Protein AF-A0AAU5BS62-F1 (afdb_monomer_lite)

Sequence (111 aa):
MEDELRQMAAEVLADVEVWQLRARNWEVVGHGLRAMRDALAAGDLVAFQEALGDVELAGPQRISGLEDSAMLPLPEQYRERLDELVHALDGDNPGSRAASGADAAGPDAPS

Secondary structure (DSSP, 8-state):
--HHHHHHHHHHHHHHHH--B-HHHHHHHHHHHHHHHHHHHHT-HHHHHHHHHHHHHHSGGG------PPPB---HHHHHHHHHHHHHHHHT-TTTTTSSSS---------

pLDDT: mean 81.67, std 16.96, range [46.62, 96.94]

Structure (mmCIF, N/CA/C/O backbone):
data_AF-A0AAU5BS62-F1
#
_entry.id   AF-A0AAU5BS62-F1
#
loop_
_atom_site.group_PDB
_atom_site.id
_atom_site.type_symbol
_atom_site.label_atom_id
_atom_site.label_alt_id
_atom_site.label_comp_id
_atom_site.label_asym_id
_atom_site.label_entity_id
_atom_site.label_seq_id
_atom_site.pdbx_PDB_ins_code
_atom_site.Cartn_x
_atom_site.Cartn_y
_atom_site.Cartn_z
_atom_site.occupancy
_atom_site.B_iso_or_equiv
_atom_site.auth_seq_id
_atom_site.auth_comp_id
_atom_site.auth_asym_id
_atom_site.auth_atom_id
_atom_site.pdbx_PDB_model_num
ATOM 1 N N . MET A 1 1 ? -7.117 5.604 13.773 1.00 82.56 1 MET A N 1
ATOM 2 C CA . MET A 1 1 ? -5.682 5.267 13.616 1.00 82.56 1 MET A CA 1
ATOM 3 C C . MET A 1 1 ? -4.839 6.354 14.283 1.00 82.56 1 MET A C 1
ATOM 5 O O . MET A 1 1 ? -5.336 7.468 14.383 1.00 82.56 1 MET A O 1
ATOM 9 N N . GLU A 1 2 ? -3.625 6.052 14.759 1.00 88.25 2 GLU A N 1
ATOM 10 C CA . GLU A 1 2 ? -2.671 7.066 15.257 1.00 88.25 2 GLU A CA 1
ATOM 11 C C . GLU A 1 2 ? -2.213 7.993 14.115 1.00 88.25 2 GLU A C 1
ATOM 13 O O . GLU A 1 2 ? -1.949 7.521 13.008 1.00 88.25 2 GLU A O 1
ATOM 18 N N . ASP A 1 3 ? -2.125 9.306 14.357 1.00 88.94 3 ASP A N 1
ATOM 19 C CA . ASP A 1 3 ? -1.859 10.296 13.298 1.00 88.94 3 ASP A CA 1
ATOM 20 C C . ASP A 1 3 ? -0.486 10.121 12.630 1.00 88.94 3 ASP A C 1
ATOM 22 O O . ASP A 1 3 ? -0.375 10.274 11.415 1.00 88.94 3 ASP A O 1
ATOM 26 N N . GLU A 1 4 ? 0.540 9.726 13.390 1.00 90.94 4 GLU A N 1
ATOM 27 C CA . GLU A 1 4 ? 1.886 9.460 12.859 1.00 90.94 4 GLU A CA 1
ATOM 28 C C . GLU A 1 4 ? 1.894 8.268 11.890 1.00 90.94 4 GLU A C 1
ATOM 30 O O . GLU A 1 4 ? 2.496 8.340 10.820 1.00 90.94 4 GLU A O 1
ATOM 35 N N . LEU A 1 5 ? 1.172 7.190 12.223 1.00 91.88 5 LEU A N 1
ATOM 36 C CA . LEU A 1 5 ? 1.036 6.016 11.356 1.00 91.88 5 LEU A CA 1
ATOM 37 C C . LEU A 1 5 ? 0.251 6.353 10.082 1.00 91.88 5 LEU A C 1
ATOM 39 O O . LEU A 1 5 ? 0.612 5.898 8.998 1.00 91.88 5 LEU A O 1
ATOM 43 N N . ARG A 1 6 ? -0.795 7.183 10.197 1.00 91.94 6 ARG A N 1
ATOM 44 C CA . ARG A 1 6 ? -1.562 7.663 9.039 1.00 91.94 6 ARG A CA 1
ATOM 45 C C . ARG A 1 6 ? -0.689 8.499 8.103 1.00 91.94 6 ARG A C 1
ATOM 47 O O . ARG A 1 6 ? -0.742 8.296 6.893 1.00 91.94 6 ARG A O 1
ATOM 54 N N . GLN A 1 7 ? 0.102 9.424 8.652 1.00 92.31 7 GLN A N 1
ATOM 55 C CA . GLN A 1 7 ? 0.985 10.282 7.862 1.00 92.31 7 GLN A CA 1
ATOM 56 C C . GLN A 1 7 ? 2.065 9.459 7.153 1.00 92.31 7 GLN A C 1
ATOM 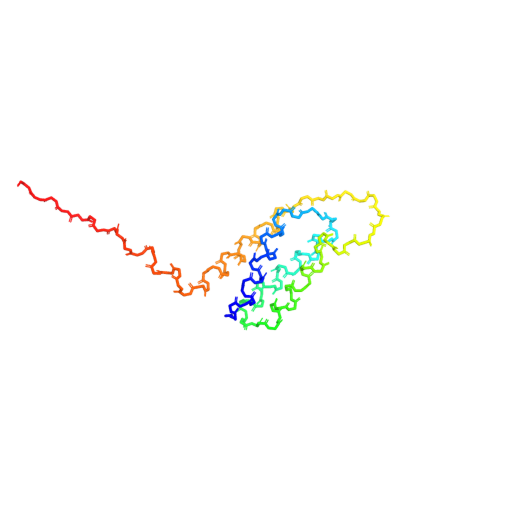58 O O . GLN A 1 7 ? 2.221 9.583 5.943 1.00 92.31 7 GLN A O 1
ATOM 63 N N . MET A 1 8 ? 2.729 8.556 7.877 1.00 92.75 8 MET A N 1
ATOM 64 C CA . MET A 1 8 ? 3.731 7.653 7.311 1.00 92.75 8 MET A CA 1
ATOM 65 C C . MET A 1 8 ? 3.151 6.805 6.175 1.00 92.75 8 MET A C 1
ATOM 67 O O . MET A 1 8 ? 3.748 6.703 5.107 1.00 92.75 8 MET A O 1
ATOM 71 N N . ALA A 1 9 ? 1.953 6.245 6.369 1.00 94.00 9 ALA A N 1
ATOM 72 C CA . ALA A 1 9 ? 1.272 5.501 5.319 1.00 94.00 9 ALA A CA 1
ATOM 73 C C . ALA A 1 9 ? 0.990 6.378 4.092 1.00 94.00 9 ALA A C 1
ATOM 75 O O . ALA A 1 9 ? 1.253 5.951 2.973 1.00 94.00 9 ALA A O 1
ATOM 76 N N . ALA A 1 10 ? 0.501 7.606 4.279 1.00 93.19 10 ALA A N 1
ATOM 77 C CA . ALA A 1 10 ? 0.243 8.524 3.172 1.00 93.19 10 ALA A CA 1
ATOM 78 C C . ALA A 1 10 ? 1.520 8.869 2.384 1.00 93.19 10 ALA A C 1
ATOM 80 O O . ALA A 1 10 ? 1.482 8.887 1.155 1.00 93.19 10 ALA A O 1
ATOM 81 N N . GLU A 1 11 ? 2.644 9.090 3.070 1.00 92.50 11 GLU A N 1
ATOM 82 C CA . GLU A 1 11 ? 3.941 9.366 2.436 1.00 92.50 11 GLU A CA 1
ATOM 83 C C . GLU A 1 11 ? 4.409 8.180 1.578 1.00 92.50 11 GLU A C 1
ATOM 85 O O . GLU A 1 11 ? 4.728 8.349 0.402 1.00 92.50 11 GLU A O 1
ATOM 90 N N . VAL A 1 12 ? 4.356 6.960 2.119 1.00 93.81 12 VAL A N 1
ATOM 91 C CA . VAL A 1 12 ? 4.747 5.747 1.384 1.00 93.81 12 VAL A CA 1
ATOM 92 C C . VAL A 1 12 ? 3.834 5.500 0.184 1.00 93.81 12 VAL A C 1
ATOM 94 O O . VAL A 1 12 ? 4.313 5.177 -0.901 1.00 93.81 12 VAL A O 1
ATOM 97 N N . LEU A 1 13 ? 2.518 5.651 0.349 1.00 93.81 13 LEU A N 1
ATOM 98 C CA . LEU A 1 13 ? 1.555 5.434 -0.732 1.00 93.81 13 LEU A CA 1
ATOM 99 C C . LEU A 1 13 ? 1.706 6.478 -1.852 1.00 93.81 13 LEU A C 1
ATOM 101 O O . LEU A 1 13 ? 1.595 6.120 -3.023 1.00 93.81 13 LEU A O 1
ATOM 105 N N . ALA A 1 14 ? 2.020 7.734 -1.523 1.00 91.69 14 ALA A N 1
ATOM 106 C CA . ALA A 1 14 ? 2.334 8.754 -2.526 1.00 91.69 14 ALA A CA 1
ATOM 107 C C . ALA A 1 14 ? 3.590 8.385 -3.336 1.00 91.69 14 ALA A C 1
ATOM 109 O O . ALA A 1 14 ? 3.617 8.533 -4.559 1.00 91.69 14 ALA A O 1
ATOM 110 N N . ASP A 1 15 ? 4.607 7.833 -2.676 1.00 91.62 15 ASP A N 1
ATOM 111 C CA . ASP A 1 15 ? 5.822 7.376 -3.343 1.00 91.62 15 ASP A CA 1
ATOM 112 C C . ASP A 1 15 ? 5.562 6.176 -4.276 1.00 91.62 15 ASP A C 1
ATOM 114 O O . ASP A 1 15 ? 6.126 6.121 -5.373 1.00 91.62 15 ASP A O 1
ATOM 118 N N . VAL A 1 16 ? 4.676 5.242 -3.897 1.00 93.31 16 VAL A N 1
ATOM 119 C CA . VAL A 1 16 ? 4.312 4.064 -4.717 1.00 93.31 16 VAL A CA 1
ATOM 120 C C . VAL A 1 16 ? 3.838 4.459 -6.120 1.00 93.31 16 VAL A C 1
ATOM 122 O O . VAL A 1 16 ? 4.128 3.741 -7.081 1.00 93.31 16 VAL A O 1
ATOM 125 N N . GLU A 1 17 ? 3.154 5.597 -6.274 1.00 90.75 17 GLU A N 1
ATOM 126 C CA . GLU A 1 17 ? 2.633 6.066 -7.567 1.00 90.75 17 GLU A CA 1
ATOM 127 C C . GLU A 1 17 ? 3.738 6.277 -8.613 1.00 90.75 17 GLU A C 1
ATOM 129 O O . GLU A 1 17 ? 3.555 5.996 -9.802 1.00 90.75 17 GLU A O 1
ATOM 134 N N . VAL A 1 18 ? 4.910 6.723 -8.159 1.00 89.56 18 VAL A N 1
ATOM 135 C CA . VAL A 1 18 ? 6.056 7.051 -9.015 1.00 89.56 18 VAL A CA 1
ATOM 136 C C . VAL A 1 18 ? 7.127 5.964 -9.025 1.00 89.56 18 VAL A C 1
ATOM 138 O O . VAL A 1 18 ? 8.139 6.091 -9.725 1.00 89.56 18 VAL A O 1
ATOM 141 N N . TRP A 1 19 ? 6.928 4.878 -8.274 1.00 92.62 19 TRP A N 1
ATOM 142 C CA . TRP A 1 19 ? 7.867 3.770 -8.256 1.00 92.62 19 TRP A CA 1
ATOM 143 C C . TRP A 1 19 ? 7.967 3.096 -9.621 1.00 92.62 19 TRP A C 1
ATOM 145 O O . TRP A 1 19 ? 6.999 2.906 -10.359 1.00 92.62 19 TRP A O 1
ATOM 155 N N . GLN A 1 20 ? 9.187 2.677 -9.931 1.00 89.38 20 GLN A N 1
ATOM 156 C CA . GLN A 1 20 ? 9.456 1.730 -10.996 1.00 89.38 20 GLN A CA 1
ATOM 157 C C . GLN A 1 20 ? 10.077 0.513 -10.336 1.00 89.38 20 GLN A C 1
ATOM 159 O O . GLN A 1 20 ? 11.113 0.632 -9.687 1.00 89.38 20 GLN A O 1
ATOM 164 N N . LEU A 1 21 ? 9.429 -0.640 -10.458 1.00 88.75 21 LEU A N 1
ATOM 165 C CA . LEU A 1 21 ? 9.835 -1.867 -9.783 1.00 88.75 21 LEU A CA 1
ATOM 166 C C . LEU A 1 21 ? 9.837 -3.041 -10.757 1.00 88.75 21 LEU A C 1
ATOM 168 O O . LEU A 1 21 ? 9.179 -3.033 -11.796 1.00 88.75 21 LEU A O 1
ATOM 172 N N . ARG A 1 22 ? 10.546 -4.104 -10.389 1.00 88.25 22 ARG A N 1
ATOM 173 C CA . ARG A 1 22 ? 10.424 -5.396 -11.073 1.00 88.25 22 ARG A CA 1
ATOM 174 C C . ARG A 1 22 ? 9.054 -6.008 -10.791 1.00 88.25 22 ARG A C 1
ATOM 176 O O . ARG A 1 22 ? 8.502 -5.805 -9.713 1.00 88.25 22 ARG A O 1
ATOM 183 N N . ALA A 1 23 ? 8.560 -6.840 -11.710 1.00 88.19 23 ALA A N 1
ATOM 184 C CA . ALA A 1 23 ? 7.269 -7.524 -11.570 1.00 88.19 23 ALA A CA 1
ATOM 185 C C . ALA A 1 23 ? 7.105 -8.230 -10.209 1.00 88.19 23 ALA A C 1
ATOM 187 O O . ALA A 1 23 ? 6.103 -8.024 -9.536 1.00 88.19 23 ALA A O 1
ATOM 188 N N . ARG A 1 24 ? 8.132 -8.959 -9.749 1.00 87.75 24 ARG A N 1
ATOM 189 C CA . ARG A 1 24 ? 8.123 -9.629 -8.436 1.00 87.75 24 ARG A CA 1
ATOM 190 C C . ARG A 1 24 ? 7.906 -8.668 -7.265 1.00 87.75 24 ARG A C 1
ATOM 192 O O . ARG A 1 24 ? 7.237 -9.007 -6.299 1.00 87.75 24 ARG A O 1
ATOM 199 N N . ASN A 1 25 ? 8.473 -7.470 -7.334 1.00 89.88 25 ASN A N 1
ATOM 200 C CA . ASN A 1 25 ? 8.315 -6.486 -6.267 1.00 89.88 25 ASN A CA 1
ATOM 201 C C . ASN A 1 25 ? 6.940 -5.825 -6.340 1.00 89.88 25 ASN A C 1
ATOM 203 O O . ASN A 1 25 ? 6.343 -5.567 -5.303 1.00 89.88 25 ASN A O 1
ATOM 207 N N . TRP A 1 26 ? 6.396 -5.642 -7.545 1.00 93.25 26 TRP A N 1
ATOM 208 C CA . TRP A 1 26 ? 5.002 -5.246 -7.712 1.00 93.25 26 TRP A CA 1
ATOM 209 C C . TRP A 1 26 ? 4.020 -6.271 -7.134 1.00 93.25 26 TRP A C 1
ATOM 211 O O . TRP A 1 26 ? 3.011 -5.872 -6.560 1.00 93.25 26 TRP A O 1
ATOM 221 N N . GLU A 1 27 ? 4.319 -7.570 -7.208 1.00 92.50 27 GLU A N 1
ATOM 222 C CA . GLU A 1 27 ? 3.518 -8.595 -6.526 1.00 92.50 27 GLU A CA 1
ATOM 223 C C . GLU A 1 27 ? 3.542 -8.404 -5.004 1.00 92.50 27 GLU A C 1
ATOM 225 O O . GLU A 1 27 ? 2.482 -8.414 -4.378 1.00 92.50 27 GLU A O 1
ATOM 230 N N . VAL A 1 28 ? 4.720 -8.156 -4.414 1.00 92.94 28 VAL A N 1
ATOM 231 C CA . VAL A 1 28 ? 4.860 -7.880 -2.970 1.00 92.94 28 VAL A CA 1
ATOM 232 C C . VAL A 1 28 ? 4.083 -6.625 -2.571 1.00 92.94 28 VAL A C 1
ATOM 234 O O . VAL A 1 28 ? 3.284 -6.684 -1.639 1.00 92.94 28 VAL A O 1
ATOM 237 N N . VAL A 1 29 ? 4.230 -5.526 -3.318 1.00 94.38 29 VAL A N 1
ATOM 238 C CA . VAL A 1 29 ? 3.449 -4.297 -3.099 1.00 94.38 29 VAL A CA 1
ATOM 239 C C . VAL A 1 29 ? 1.952 -4.592 -3.192 1.00 94.38 29 VAL A C 1
ATOM 241 O O . VAL A 1 29 ? 1.187 -4.202 -2.318 1.00 94.38 29 VAL A O 1
ATOM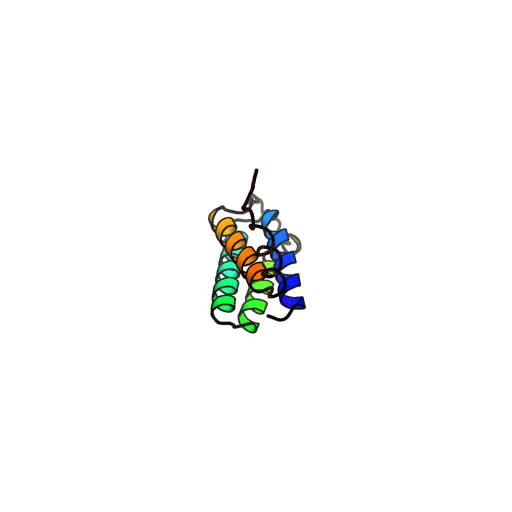 244 N N . GLY A 1 30 ? 1.516 -5.350 -4.198 1.00 94.94 30 GLY A N 1
ATOM 245 C CA . GLY A 1 30 ? 0.119 -5.741 -4.360 1.00 94.94 30 GLY A CA 1
ATOM 246 C C . GLY A 1 30 ? -0.451 -6.545 -3.189 1.00 94.94 30 GLY A C 1
ATOM 247 O O . GLY A 1 30 ? -1.618 -6.362 -2.830 1.00 94.94 30 GLY A O 1
ATOM 248 N N . HIS A 1 31 ? 0.352 -7.427 -2.591 1.00 95.38 31 HIS A N 1
ATOM 249 C CA . HIS A 1 31 ? -0.017 -8.152 -1.377 1.00 95.38 31 HIS A CA 1
ATOM 250 C C . HIS A 1 31 ? -0.088 -7.225 -0.160 1.00 95.38 31 HIS A C 1
ATOM 252 O O . HIS A 1 31 ? -1.078 -7.284 0.569 1.00 95.38 31 HIS A O 1
ATOM 258 N N . GLY A 1 32 ? 0.894 -6.336 0.007 1.00 96.38 32 GLY A N 1
ATOM 259 C CA . GLY A 1 32 ? 0.919 -5.346 1.083 1.00 96.38 32 GLY A CA 1
ATOM 260 C C . GLY A 1 32 ? -0.286 -4.403 1.042 1.00 96.38 32 GLY A C 1
ATOM 261 O O . GLY A 1 32 ? -1.009 -4.302 2.027 1.00 96.38 32 GLY A O 1
ATOM 262 N N . LEU A 1 33 ? -0.606 -3.819 -0.120 1.00 96.31 33 LEU A N 1
ATOM 263 C CA . LEU A 1 33 ? -1.786 -2.955 -0.290 1.00 96.31 33 LEU A CA 1
ATOM 264 C C . LEU A 1 33 ? -3.088 -3.678 0.091 1.00 96.31 33 LEU A C 1
ATOM 266 O O . LEU A 1 33 ? -3.964 -3.123 0.753 1.00 96.31 33 LEU A O 1
ATOM 270 N N . ARG A 1 34 ? -3.228 -4.952 -0.289 1.00 95.81 34 ARG A N 1
ATOM 271 C CA . ARG A 1 34 ? -4.394 -5.749 0.111 1.00 95.81 34 ARG A CA 1
ATOM 272 C C . ARG A 1 34 ? -4.448 -5.949 1.626 1.00 95.81 34 ARG A C 1
ATOM 274 O O . ARG A 1 34 ? -5.512 -5.760 2.208 1.00 95.81 34 ARG A O 1
ATOM 281 N N . ALA A 1 35 ? -3.326 -6.308 2.243 1.00 96.81 35 ALA A N 1
ATOM 282 C CA . ALA A 1 35 ? -3.240 -6.526 3.682 1.00 96.81 35 ALA A CA 1
ATOM 283 C C . ALA A 1 35 ? -3.528 -5.242 4.477 1.00 96.81 35 ALA A C 1
ATOM 285 O O . ALA A 1 35 ? -4.311 -5.288 5.419 1.00 96.81 35 ALA A O 1
ATOM 286 N N . MET A 1 36 ? -3.004 -4.088 4.044 1.00 96.62 36 MET A N 1
ATOM 287 C CA . MET A 1 36 ? -3.315 -2.780 4.637 1.00 96.62 36 MET A CA 1
ATOM 288 C C . MET A 1 36 ? -4.819 -2.498 4.614 1.00 96.62 36 MET A C 1
ATOM 290 O O . MET A 1 36 ? -5.397 -2.088 5.618 1.00 96.62 36 MET A O 1
ATOM 294 N N . ARG A 1 37 ? -5.482 -2.752 3.482 1.00 94.56 37 ARG A N 1
ATOM 295 C CA . ARG A 1 37 ? -6.928 -2.539 3.347 1.00 94.56 37 ARG A CA 1
ATOM 296 C C . ARG A 1 37 ? -7.723 -3.459 4.271 1.00 94.56 37 ARG A C 1
ATOM 298 O O . ARG A 1 37 ? -8.655 -3.009 4.935 1.00 94.56 37 ARG A O 1
ATOM 305 N N . ASP A 1 38 ? -7.368 -4.740 4.305 1.00 95.00 38 ASP A N 1
ATOM 306 C CA . ASP A 1 38 ? -8.062 -5.731 5.125 1.00 95.00 38 ASP A CA 1
ATOM 307 C C . ASP A 1 38 ? -7.863 -5.433 6.629 1.00 95.00 38 ASP A C 1
ATOM 309 O O . ASP A 1 38 ? -8.817 -5.501 7.405 1.00 95.00 38 ASP A O 1
ATOM 313 N N . ALA A 1 39 ? -6.663 -4.995 7.025 1.00 95.75 39 ALA A N 1
ATOM 314 C CA . ALA A 1 39 ? -6.348 -4.541 8.378 1.00 95.75 39 ALA A CA 1
ATOM 315 C C . ALA A 1 39 ? -7.127 -3.274 8.768 1.00 95.75 39 ALA A C 1
ATOM 317 O O . ALA A 1 39 ? -7.703 -3.211 9.854 1.00 95.75 39 ALA A O 1
ATOM 318 N N . LEU A 1 40 ? -7.227 -2.294 7.862 1.00 92.56 40 LEU A N 1
ATOM 319 C CA . LEU A 1 40 ? -8.016 -1.080 8.079 1.00 92.56 40 LEU A CA 1
ATOM 320 C C . LEU A 1 40 ? -9.504 -1.405 8.282 1.00 92.56 40 LEU A C 1
ATOM 322 O O . LEU A 1 40 ? -10.126 -0.884 9.205 1.00 92.56 40 LEU A O 1
ATOM 326 N N . ALA A 1 41 ? -10.059 -2.313 7.474 1.00 91.25 41 ALA A N 1
ATOM 327 C CA . ALA A 1 41 ? -11.443 -2.769 7.610 1.00 91.25 41 ALA A CA 1
ATOM 328 C C . ALA A 1 41 ? -11.697 -3.5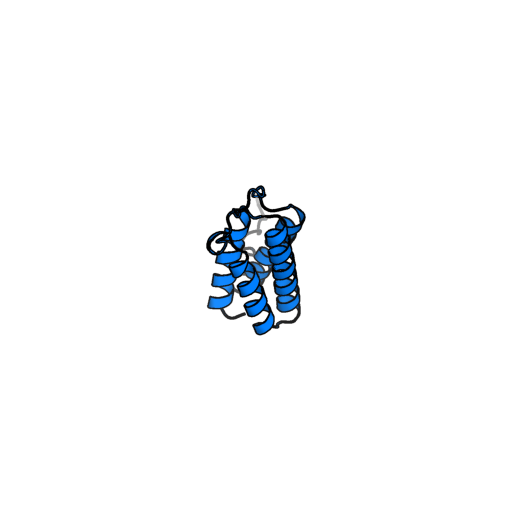31 8.925 1.00 91.25 41 ALA A C 1
ATOM 330 O O . ALA A 1 41 ? -12.796 -3.461 9.475 1.00 91.25 41 ALA A O 1
ATOM 331 N N . ALA A 1 42 ? -10.689 -4.244 9.435 1.00 93.50 42 ALA A N 1
ATOM 332 C CA . ALA A 1 42 ? -10.746 -4.947 10.714 1.00 93.50 42 ALA A CA 1
ATOM 333 C C . ALA A 1 42 ? -10.452 -4.047 11.932 1.00 93.50 42 ALA A C 1
ATOM 335 O O . ALA A 1 42 ? -10.679 -4.469 13.066 1.00 93.50 42 ALA A O 1
ATOM 336 N N . GLY A 1 43 ? -9.949 -2.825 11.720 1.00 92.75 43 GLY A N 1
ATOM 337 C CA . GLY A 1 43 ? -9.434 -1.963 12.789 1.00 92.75 43 GLY A CA 1
ATOM 338 C C . GLY A 1 43 ? -8.129 -2.472 13.418 1.00 92.75 43 GLY A C 1
ATOM 339 O O . GLY A 1 43 ? -7.796 -2.072 14.534 1.00 92.75 43 GLY A O 1
ATOM 340 N N . ASP A 1 44 ? -7.402 -3.355 12.730 1.00 96.19 44 ASP A N 1
ATOM 341 C CA . ASP A 1 44 ? -6.161 -3.965 13.206 1.00 96.19 44 ASP A CA 1
ATOM 342 C C . ASP A 1 44 ? -4.955 -3.092 12.837 1.00 96.19 44 ASP A C 1
ATOM 344 O O . ASP A 1 44 ? -4.372 -3.197 11.757 1.00 96.19 44 ASP A O 1
ATOM 348 N N . LEU A 1 45 ? -4.589 -2.185 13.744 1.00 93.88 45 LEU A N 1
ATOM 349 C CA . LEU A 1 45 ? -3.484 -1.249 13.516 1.00 93.88 45 LEU A CA 1
ATOM 350 C C . LEU A 1 45 ? -2.113 -1.938 13.476 1.00 93.88 45 LEU A C 1
ATOM 352 O O . LEU A 1 45 ? -1.216 -1.441 12.799 1.00 93.88 45 LEU A O 1
ATOM 356 N N . VAL A 1 46 ? -1.954 -3.079 14.156 1.00 95.62 46 VAL A N 1
ATOM 357 C CA . VAL A 1 46 ? -0.695 -3.838 14.152 1.00 95.62 46 VAL A CA 1
ATOM 358 C C . VAL A 1 46 ? -0.497 -4.477 12.783 1.00 95.62 46 VAL A C 1
ATOM 360 O O . VAL A 1 46 ? 0.535 -4.257 12.154 1.00 95.62 46 VAL A O 1
ATOM 363 N N . ALA A 1 47 ? -1.518 -5.172 12.274 1.00 96.38 47 ALA A N 1
ATOM 364 C CA . ALA A 1 47 ? -1.470 -5.759 10.937 1.00 96.38 47 ALA A CA 1
ATOM 365 C C . ALA A 1 47 ? -1.308 -4.691 9.841 1.00 96.38 47 ALA A C 1
ATOM 367 O O . ALA A 1 47 ? -0.629 -4.920 8.841 1.00 96.38 47 ALA A O 1
ATOM 368 N N . PHE A 1 48 ? -1.894 -3.503 10.032 1.00 96.62 48 PHE A N 1
ATOM 369 C CA . PHE A 1 48 ? -1.705 -2.379 9.117 1.00 96.62 48 PHE A CA 1
ATOM 370 C C . PHE A 1 48 ? -0.244 -1.908 9.088 1.00 96.62 48 PHE A C 1
ATOM 372 O O . PHE A 1 48 ? 0.312 -1.703 8.010 1.00 96.62 48 PHE A O 1
ATOM 379 N N . GLN A 1 49 ? 0.384 -1.756 10.258 1.00 96.12 49 GLN A N 1
ATOM 380 C CA . GLN A 1 49 ? 1.776 -1.323 10.368 1.00 96.12 49 GLN A CA 1
ATOM 381 C C . GLN A 1 49 ? 2.753 -2.355 9.785 1.00 96.12 49 GLN A C 1
ATOM 383 O O . GLN A 1 49 ? 3.693 -1.976 9.089 1.00 96.12 49 GLN A O 1
ATOM 388 N N . GLU A 1 50 ? 2.521 -3.649 10.021 1.00 96.56 50 GLU A N 1
ATOM 389 C CA . GLU A 1 50 ? 3.316 -4.725 9.415 1.00 96.56 50 GLU A CA 1
ATOM 390 C C . GLU A 1 50 ? 3.215 -4.695 7.884 1.00 96.56 50 GLU A C 1
ATOM 392 O O . GLU A 1 50 ? 4.235 -4.690 7.192 1.00 96.56 50 GLU A O 1
ATOM 397 N N . ALA A 1 51 ? 1.994 -4.580 7.353 1.00 96.94 51 ALA A N 1
ATOM 398 C CA . ALA A 1 51 ? 1.764 -4.510 5.914 1.00 96.94 51 ALA A CA 1
ATOM 399 C C . ALA A 1 51 ? 2.395 -3.263 5.270 1.00 96.94 51 ALA A C 1
ATOM 401 O O . ALA A 1 51 ? 2.916 -3.348 4.157 1.00 96.94 51 ALA A O 1
ATOM 402 N N . LEU A 1 52 ? 2.389 -2.118 5.962 1.00 95.62 52 LEU A N 1
ATOM 403 C CA . LEU A 1 52 ? 3.081 -0.907 5.515 1.00 95.62 52 LEU A CA 1
ATOM 404 C C . LEU A 1 52 ? 4.597 -1.137 5.412 1.00 95.62 52 LEU A C 1
ATOM 406 O O . LEU A 1 52 ? 5.198 -0.804 4.389 1.00 95.62 52 LEU A O 1
ATOM 410 N N . GLY A 1 53 ? 5.199 -1.773 6.421 1.00 94.25 53 GLY A N 1
ATOM 411 C CA . GLY A 1 53 ? 6.625 -2.102 6.418 1.00 94.25 53 GLY A CA 1
ATOM 412 C C . GLY A 1 53 ? 7.028 -3.034 5.268 1.00 94.25 53 GLY A C 1
ATOM 413 O O . GLY A 1 53 ? 8.091 -2.853 4.666 1.00 94.25 53 GLY A O 1
ATOM 414 N N . ASP A 1 54 ? 6.166 -3.988 4.908 1.00 93.56 54 ASP A N 1
ATOM 415 C CA . ASP A 1 54 ? 6.376 -4.864 3.749 1.00 93.56 54 ASP A CA 1
ATOM 416 C C . ASP A 1 54 ? 6.359 -4.087 2.419 1.00 93.56 54 ASP A C 1
ATOM 418 O O . ASP A 1 54 ? 7.190 -4.344 1.539 1.00 93.56 54 ASP A O 1
ATOM 422 N N . VAL A 1 55 ? 5.453 -3.109 2.272 1.00 94.06 55 VAL A N 1
ATOM 423 C CA . VAL A 1 55 ? 5.397 -2.225 1.093 1.00 94.06 55 VAL A CA 1
ATOM 424 C C . VAL A 1 55 ? 6.666 -1.377 0.993 1.00 94.06 55 VAL A C 1
ATOM 426 O O . VAL A 1 55 ? 7.290 -1.341 -0.070 1.00 94.06 55 VAL A O 1
ATOM 429 N N . GLU A 1 56 ? 7.097 -0.749 2.088 1.00 93.19 56 GLU A N 1
ATOM 430 C CA . GLU A 1 56 ? 8.332 0.045 2.125 1.00 93.19 56 GLU A CA 1
ATOM 431 C C . GLU A 1 56 ? 9.570 -0.786 1.769 1.00 93.19 56 GLU A C 1
ATOM 433 O O . GLU A 1 56 ? 10.461 -0.331 1.044 1.00 93.19 56 GLU A O 1
ATOM 438 N N . LEU A 1 57 ? 9.632 -2.033 2.247 1.00 90.44 57 LEU A N 1
ATOM 439 C CA . LEU A 1 57 ? 10.748 -2.934 1.976 1.00 90.44 57 LEU A CA 1
ATOM 440 C C . LEU A 1 57 ? 10.828 -3.343 0.496 1.00 90.44 57 LEU A C 1
ATOM 442 O O . LEU A 1 57 ? 11.929 -3.585 -0.007 1.00 90.44 57 LEU A O 1
ATOM 446 N N . ALA A 1 58 ? 9.692 -3.395 -0.203 1.00 89.75 58 ALA A N 1
ATOM 447 C CA . ALA A 1 58 ? 9.625 -3.681 -1.636 1.00 89.75 58 ALA A CA 1
ATOM 448 C C . ALA A 1 58 ? 10.020 -2.483 -2.524 1.00 89.75 58 ALA A C 1
ATOM 450 O O . ALA A 1 58 ? 10.234 -2.664 -3.731 1.00 89.75 58 ALA A O 1
ATOM 451 N N . GLY A 1 59 ? 10.131 -1.289 -1.932 1.00 84.94 59 GLY A N 1
ATOM 452 C CA . GLY A 1 59 ? 10.432 -0.035 -2.608 1.00 84.94 59 GLY A CA 1
ATOM 453 C C . GLY A 1 59 ? 11.822 0.031 -3.266 1.00 84.94 59 GLY A C 1
ATOM 454 O O . GLY A 1 59 ? 12.727 -0.761 -2.978 1.00 84.94 59 GLY A O 1
ATOM 455 N N . PRO A 1 60 ? 12.035 1.016 -4.157 1.00 77.69 60 PRO A N 1
ATOM 456 C CA . PRO A 1 60 ? 13.214 1.097 -5.021 1.00 77.69 60 PRO A CA 1
ATOM 457 C C . PRO A 1 60 ? 14.536 1.304 -4.263 1.00 77.69 60 PRO A C 1
ATOM 459 O O . PRO A 1 60 ? 15.580 0.849 -4.726 1.00 77.69 60 PRO A O 1
ATOM 462 N N . GLN A 1 61 ? 14.510 1.934 -3.082 1.00 68.44 61 GLN A N 1
ATOM 463 C CA . GLN A 1 61 ? 15.716 2.274 -2.307 1.00 68.44 61 GLN A CA 1
ATOM 464 C C . GLN A 1 61 ? 16.437 1.057 -1.703 1.00 68.44 61 GLN A C 1
ATOM 466 O O . GLN A 1 61 ? 17.600 1.152 -1.312 1.00 68.44 61 GLN A O 1
ATOM 471 N N . ARG A 1 62 ? 15.763 -0.095 -1.595 1.00 60.34 62 ARG A N 1
ATOM 472 C CA . ARG A 1 62 ? 16.285 -1.288 -0.902 1.00 60.34 62 ARG A CA 1
ATOM 473 C C . ARG A 1 62 ? 16.825 -2.363 -1.851 1.00 60.34 62 ARG A C 1
ATOM 475 O O . ARG A 1 62 ? 17.415 -3.338 -1.388 1.00 60.34 62 ARG A O 1
ATOM 482 N N . ILE A 1 63 ? 16.678 -2.208 -3.169 1.00 54.81 63 ILE A N 1
ATOM 483 C CA . ILE A 1 63 ? 17.032 -3.263 -4.129 1.00 54.81 63 ILE A CA 1
ATOM 484 C C . ILE A 1 63 ? 18.509 -3.152 -4.525 1.00 54.81 63 ILE A C 1
ATOM 486 O O . ILE A 1 63 ? 18.874 -2.557 -5.536 1.00 54.81 63 ILE A O 1
ATOM 490 N N . SER A 1 64 ? 19.377 -3.795 -3.745 1.00 52.22 64 SER A N 1
ATOM 491 C CA . SER A 1 64 ? 20.704 -4.204 -4.216 1.00 52.22 64 SER A CA 1
ATOM 492 C C . SER A 1 64 ? 20.573 -5.525 -4.972 1.00 52.22 64 SER A C 1
ATOM 494 O O . SER A 1 64 ? 20.430 -6.580 -4.362 1.00 52.22 64 SER A O 1
ATOM 496 N N . GLY A 1 65 ? 20.591 -5.491 -6.304 1.00 55.12 65 GLY A N 1
ATOM 497 C CA . GLY A 1 65 ? 20.570 -6.724 -7.092 1.00 55.12 65 GLY A CA 1
ATOM 498 C C . GLY A 1 65 ? 20.714 -6.471 -8.583 1.00 55.12 65 GLY A C 1
ATOM 499 O O . GLY A 1 65 ? 19.771 -6.026 -9.230 1.00 55.12 65 GLY A O 1
ATOM 500 N N . LEU A 1 66 ? 21.905 -6.755 -9.101 1.00 52.09 66 LEU A N 1
ATOM 501 C CA . LEU A 1 66 ? 22.345 -6.578 -10.481 1.00 52.09 66 LEU A CA 1
ATOM 502 C C . LEU A 1 66 ? 21.758 -7.686 -11.381 1.00 52.09 66 LEU A C 1
ATOM 504 O O . LEU A 1 66 ? 22.427 -8.670 -11.668 1.00 52.09 66 LEU A O 1
ATOM 508 N N . GLU A 1 67 ? 20.502 -7.552 -11.803 1.00 58.31 67 GLU A N 1
ATOM 509 C CA . GLU A 1 67 ? 19.914 -8.395 -12.854 1.00 58.31 67 GLU A CA 1
ATOM 510 C C . GLU A 1 67 ? 19.116 -7.528 -13.834 1.00 58.31 67 GLU A C 1
ATOM 512 O O . GLU A 1 67 ? 18.394 -6.612 -13.423 1.00 58.31 67 GLU A O 1
ATOM 517 N N . ASP A 1 68 ? 19.263 -7.843 -15.122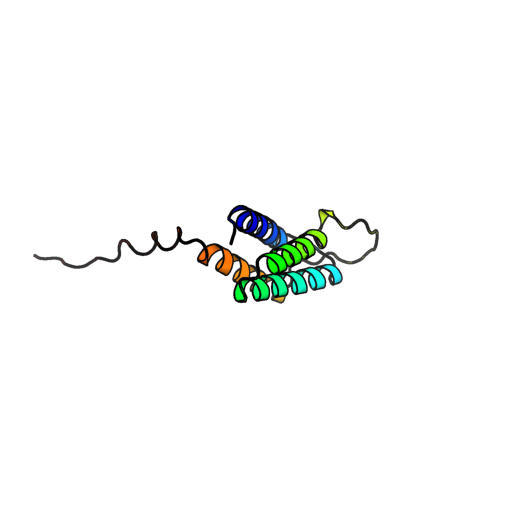 1.00 58.88 68 ASP A N 1
ATOM 518 C CA . ASP A 1 68 ? 18.771 -7.159 -16.334 1.00 58.88 68 ASP A CA 1
ATOM 519 C C . ASP A 1 68 ? 17.232 -7.227 -16.495 1.00 58.88 68 ASP A C 1
ATOM 521 O O . ASP A 1 68 ? 16.683 -7.398 -17.578 1.00 58.88 68 ASP A O 1
ATOM 525 N N . SER A 1 69 ? 16.490 -7.188 -15.388 1.00 66.38 69 SER A N 1
ATOM 526 C CA . SER A 1 69 ? 15.027 -7.212 -15.413 1.00 66.38 69 SER A CA 1
ATOM 527 C C . SER A 1 69 ? 14.476 -5.804 -15.597 1.00 66.38 69 SER A C 1
ATOM 529 O O . SER A 1 69 ? 14.823 -4.899 -14.836 1.00 66.38 69 SER A O 1
ATOM 531 N N . ALA A 1 70 ? 13.578 -5.648 -16.572 1.00 77.56 70 ALA A N 1
ATOM 532 C CA . ALA A 1 70 ? 12.900 -4.390 -16.853 1.00 77.56 70 ALA A CA 1
ATOM 533 C C . ALA A 1 70 ? 12.186 -3.846 -15.606 1.00 77.56 70 ALA A C 1
ATOM 535 O O . ALA A 1 70 ? 11.448 -4.561 -14.921 1.00 77.56 70 ALA A O 1
ATOM 536 N N . MET A 1 71 ? 12.411 -2.564 -15.337 1.00 85.25 71 MET A N 1
ATOM 537 C CA . MET A 1 71 ? 11.670 -1.809 -14.337 1.00 85.25 71 MET A CA 1
ATOM 538 C C . MET A 1 71 ? 10.336 -1.400 -14.961 1.00 85.25 71 MET A C 1
ATOM 540 O O . MET A 1 71 ? 10.302 -0.823 -16.046 1.00 85.25 71 MET A O 1
ATOM 544 N N . LEU A 1 72 ? 9.240 -1.759 -14.303 1.00 87.81 72 LEU A N 1
ATOM 545 C CA . LEU A 1 72 ? 7.882 -1.510 -14.764 1.00 87.81 72 LEU A CA 1
ATOM 546 C C . LEU A 1 72 ? 7.265 -0.376 -13.939 1.00 87.81 72 LEU A C 1
ATOM 548 O O . LEU A 1 72 ? 7.486 -0.341 -12.723 1.00 87.81 72 LEU A O 1
ATOM 552 N N . PRO A 1 73 ? 6.475 0.517 -14.559 1.00 90.38 73 PRO A N 1
ATOM 553 C CA . PRO A 1 73 ? 5.665 1.479 -13.817 1.00 90.38 73 PRO A CA 1
ATOM 554 C C . PRO A 1 73 ? 4.563 0.758 -13.031 1.00 90.38 73 PRO A C 1
ATOM 556 O O . PRO A 1 73 ? 4.318 -0.426 -13.268 1.00 90.38 73 PRO A O 1
ATOM 559 N N . LEU A 1 74 ? 3.867 1.491 -12.156 1.00 90.88 74 LEU A N 1
ATOM 560 C CA . LEU A 1 74 ? 2.717 1.002 -11.390 1.00 90.88 74 LEU A CA 1
ATOM 561 C C . LEU A 1 74 ? 1.672 0.305 -12.290 1.00 90.88 74 LEU A C 1
ATOM 563 O O . LEU A 1 74 ? 1.030 0.968 -13.120 1.00 90.88 74 LEU A O 1
ATOM 567 N N . PRO A 1 75 ? 1.469 -1.016 -12.122 1.00 92.19 75 PRO A N 1
ATOM 568 C CA . PRO A 1 75 ? 0.400 -1.757 -12.781 1.00 92.19 75 PRO A CA 1
ATOM 569 C C . PRO A 1 75 ? -0.985 -1.224 -12.401 1.00 92.19 75 PRO A C 1
ATOM 571 O O . PRO A 1 75 ? -1.240 -0.902 -11.240 1.00 92.19 75 PRO A O 1
ATOM 574 N N . GLU A 1 76 ? -1.903 -1.190 -13.369 1.00 89.44 76 GLU A N 1
ATOM 575 C CA . GLU A 1 76 ? -3.254 -0.625 -13.206 1.00 89.44 76 GLU A CA 1
ATOM 576 C C . GLU A 1 76 ? -4.018 -1.245 -12.030 1.00 89.44 76 GLU A C 1
ATOM 578 O O . GLU A 1 76 ? -4.534 -0.525 -11.182 1.00 89.44 76 GLU A O 1
ATOM 583 N N . GLN A 1 77 ? -3.951 -2.571 -11.885 1.00 87.00 77 GLN A N 1
ATOM 584 C CA . GLN A 1 77 ? -4.596 -3.286 -10.782 1.00 87.00 77 GLN A CA 1
ATOM 585 C C . GLN A 1 77 ? -4.114 -2.862 -9.381 1.00 87.00 77 GLN A C 1
ATOM 587 O O . GLN A 1 77 ? -4.785 -3.135 -8.386 1.00 87.00 77 GLN A O 1
ATOM 592 N N . TYR A 1 78 ? -2.903 -2.312 -9.261 1.00 93.06 78 TYR A N 1
ATOM 593 C CA . TYR A 1 78 ? -2.356 -1.832 -7.992 1.00 93.06 78 TYR A CA 1
ATOM 594 C C . TYR A 1 78 ? -2.648 -0.343 -7.805 1.00 93.06 78 TYR A C 1
ATOM 596 O O . TYR A 1 78 ? -2.836 0.068 -6.666 1.00 93.06 78 TYR A O 1
ATOM 604 N N . ARG A 1 79 ? -2.792 0.421 -8.898 1.00 92.19 79 ARG A N 1
ATOM 605 C CA . ARG A 1 79 ? -3.264 1.812 -8.873 1.00 92.19 79 ARG A CA 1
ATOM 606 C C . ARG A 1 79 ?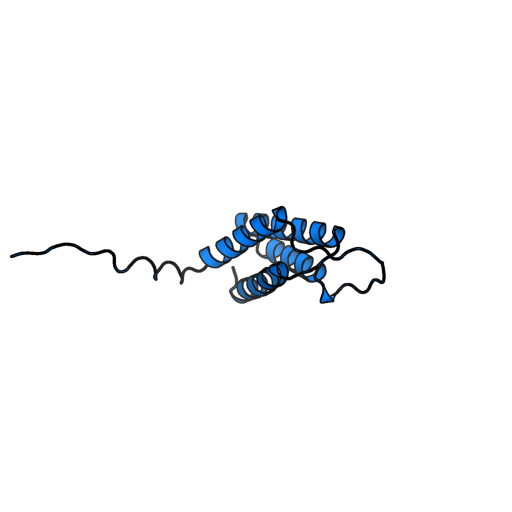 -4.657 1.926 -8.267 1.00 92.19 79 ARG A C 1
ATOM 608 O O . ARG A 1 79 ? -4.825 2.662 -7.310 1.00 92.19 79 ARG A O 1
ATOM 615 N N . GLU A 1 80 ? -5.609 1.112 -8.720 1.00 90.44 80 GLU A N 1
ATOM 616 C CA . GLU A 1 80 ? -6.972 1.129 -8.162 1.00 90.44 80 GLU A CA 1
ATOM 617 C C . GLU A 1 80 ? -6.978 0.882 -6.641 1.00 90.44 80 GLU A C 1
ATOM 619 O O . GLU A 1 80 ? -7.682 1.548 -5.888 1.00 90.44 80 GLU A O 1
ATOM 624 N N . ARG A 1 81 ? -6.132 -0.041 -6.161 1.00 92.12 81 ARG A N 1
ATOM 625 C CA . ARG A 1 81 ? -6.005 -0.349 -4.723 1.00 92.12 81 ARG A CA 1
ATOM 626 C C . ARG A 1 81 ? -5.337 0.771 -3.936 1.00 92.12 81 ARG A C 1
ATOM 628 O O . ARG A 1 81 ? -5.680 0.985 -2.777 1.00 92.12 81 ARG A O 1
ATOM 635 N N . LEU A 1 82 ? -4.365 1.437 -4.551 1.00 92.00 82 LEU A N 1
ATOM 636 C CA . LEU A 1 82 ? -3.695 2.598 -3.986 1.00 92.00 82 LEU A CA 1
ATOM 637 C C . LEU A 1 82 ? -4.698 3.739 -3.786 1.00 92.00 82 LEU A C 1
ATOM 639 O O . LEU A 1 82 ? -4.804 4.265 -2.681 1.00 92.00 82 LEU A O 1
ATOM 643 N N . ASP A 1 83 ? -5.489 4.041 -4.817 1.00 91.25 83 ASP A N 1
ATOM 644 C CA . ASP A 1 83 ? -6.502 5.099 -4.790 1.00 91.25 83 ASP A CA 1
ATOM 645 C C . ASP A 1 83 ? -7.563 4.849 -3.708 1.00 91.25 83 ASP A C 1
ATOM 647 O O . ASP A 1 83 ? -7.911 5.764 -2.954 1.00 91.25 83 ASP A O 1
ATOM 651 N N . GLU A 1 84 ? -8.040 3.604 -3.588 1.00 90.00 84 GLU A N 1
ATOM 652 C CA . GLU A 1 84 ? -8.963 3.175 -2.529 1.00 90.00 84 GLU A CA 1
ATOM 653 C C . GLU A 1 84 ? -8.378 3.403 -1.126 1.00 90.00 84 GLU A C 1
ATOM 655 O O . GLU A 1 84 ? -9.061 3.932 -0.246 1.00 90.00 84 GLU A O 1
ATOM 660 N N . LEU A 1 85 ? -7.117 3.016 -0.908 1.00 91.31 85 LEU A N 1
ATOM 661 C CA . LEU A 1 85 ? -6.432 3.178 0.376 1.00 91.31 85 LEU A CA 1
ATOM 662 C C . LEU A 1 85 ? -6.220 4.647 0.736 1.00 91.31 85 LEU A C 1
ATOM 664 O O . LEU A 1 85 ? -6.491 5.033 1.871 1.00 91.31 85 LEU A O 1
ATOM 668 N N . VAL A 1 86 ? -5.780 5.471 -0.217 1.00 90.88 86 VAL A N 1
ATOM 669 C CA . VAL A 1 86 ? -5.595 6.915 -0.009 1.00 90.88 86 VAL A CA 1
ATOM 670 C C . VAL A 1 86 ? -6.922 7.571 0.374 1.00 90.88 86 VAL A C 1
ATOM 672 O O . VAL A 1 86 ? -6.982 8.307 1.359 1.00 90.88 86 VAL A O 1
ATOM 675 N N . HIS A 1 87 ? -8.012 7.242 -0.328 1.00 88.00 87 HIS A N 1
ATOM 676 C CA . HIS A 1 87 ? -9.346 7.742 0.019 1.00 88.00 87 HIS A CA 1
ATOM 677 C C . HIS A 1 87 ? -9.812 7.265 1.398 1.00 88.00 87 HIS A C 1
ATOM 679 O O . HIS A 1 87 ? -10.436 8.030 2.134 1.00 88.00 87 HIS A O 1
ATOM 685 N N . ALA A 1 88 ? -9.524 6.015 1.769 1.00 87.25 88 ALA A N 1
ATOM 686 C CA . ALA A 1 88 ? -9.890 5.486 3.078 1.00 87.25 88 ALA A CA 1
ATOM 687 C C . ALA A 1 88 ? -9.123 6.179 4.218 1.00 87.25 88 ALA A C 1
ATOM 689 O O . ALA A 1 88 ? -9.706 6.460 5.265 1.00 87.25 88 ALA A O 1
ATOM 690 N N . LEU A 1 89 ? -7.844 6.503 4.004 1.00 85.88 89 LEU A N 1
ATOM 691 C CA . LEU A 1 89 ? -7.018 7.236 4.966 1.00 85.88 89 LEU A CA 1
ATOM 692 C C . LEU A 1 89 ? -7.459 8.703 5.116 1.00 85.88 89 LEU A C 1
ATOM 694 O O . LEU A 1 89 ? -7.444 9.215 6.236 1.00 85.88 89 LEU A O 1
ATOM 698 N N . ASP A 1 90 ? -7.899 9.359 4.032 1.00 82.38 90 ASP A N 1
ATOM 699 C CA . ASP A 1 90 ? -8.452 10.726 4.075 1.00 82.38 90 ASP A CA 1
ATOM 700 C C . ASP A 1 90 ? -9.853 10.767 4.713 1.00 82.38 90 ASP A C 1
ATOM 702 O O . ASP A 1 90 ? -10.154 11.631 5.536 1.00 82.38 90 ASP A O 1
ATOM 706 N N . GLY A 1 91 ? -10.702 9.778 4.416 1.00 71.06 91 GLY A N 1
ATOM 707 C CA . GLY A 1 91 ? -12.051 9.662 4.977 1.00 71.06 91 GLY A CA 1
ATOM 708 C C . GLY A 1 91 ? -12.094 9.368 6.484 1.00 71.06 91 GLY A C 1
ATOM 709 O O . GLY A 1 91 ? -13.082 9.715 7.141 1.00 71.06 91 GLY A O 1
ATOM 710 N N . ASP A 1 92 ? -11.032 8.772 7.041 1.00 60.03 92 ASP A N 1
ATOM 711 C CA . ASP A 1 92 ? -10.827 8.578 8.487 1.00 60.03 92 ASP A CA 1
ATOM 712 C C . ASP A 1 92 ? -10.344 9.859 9.195 1.00 60.03 92 ASP A C 1
ATOM 714 O O . ASP A 1 92 ? -10.188 9.863 10.415 1.00 60.03 92 ASP A O 1
ATOM 718 N N . ASN A 1 93 ? -10.129 10.969 8.474 1.00 52.25 93 ASN A N 1
ATOM 719 C CA . ASN A 1 93 ? -9.884 12.276 9.075 1.00 52.25 93 ASN A CA 1
ATOM 720 C C . ASN A 1 93 ? -11.221 12.932 9.489 1.00 52.25 93 ASN A C 1
ATOM 722 O O . ASN A 1 93 ? -11.926 13.498 8.642 1.00 52.25 93 ASN A O 1
ATOM 726 N N . PRO A 1 94 ? -11.590 12.952 10.788 1.00 49.22 94 PRO A N 1
ATOM 727 C CA . PRO A 1 94 ? -12.805 13.631 11.238 1.00 49.22 94 PRO A CA 1
ATOM 728 C C . PRO A 1 94 ? -12.777 15.151 10.978 1.00 49.22 94 PRO A C 1
ATOM 730 O O . PRO A 1 94 ? -13.823 15.792 11.069 1.00 49.22 94 PRO A O 1
ATOM 733 N N . GLY A 1 95 ? -11.620 15.732 10.626 1.00 47.75 95 GLY A N 1
ATOM 734 C CA . GLY A 1 95 ? -11.467 17.148 10.285 1.00 47.75 95 GLY A CA 1
ATOM 735 C C . GLY A 1 95 ? -11.915 17.544 8.870 1.00 47.75 95 GLY A C 1
ATOM 736 O O . GLY A 1 95 ? -12.211 18.716 8.650 1.00 47.75 95 GLY A O 1
ATOM 737 N N . SER A 1 96 ? -12.019 16.606 7.919 1.00 48.38 96 SER A N 1
ATOM 738 C CA . SER A 1 96 ? -12.321 16.930 6.507 1.00 48.38 96 SER A CA 1
ATOM 739 C C . SER A 1 96 ? -13.830 17.061 6.221 1.00 48.38 96 SER A C 1
ATOM 741 O O . SER A 1 96 ? -14.267 17.830 5.362 1.00 48.38 96 SER A O 1
ATOM 743 N N . ARG A 1 97 ? -14.685 16.401 7.020 1.00 50.28 97 ARG A N 1
ATOM 744 C CA . ARG A 1 97 ? -16.150 16.399 6.812 1.00 50.28 97 ARG A CA 1
ATOM 745 C C . ARG A 1 97 ? -16.824 17.759 7.078 1.00 50.28 97 ARG A C 1
ATOM 747 O O . ARG A 1 97 ? -17.962 17.959 6.661 1.00 50.28 97 ARG A O 1
ATOM 754 N N . ALA A 1 98 ? -16.144 18.704 7.732 1.00 48.53 98 ALA A N 1
ATOM 755 C CA . ALA A 1 98 ? -16.703 20.020 8.056 1.00 48.53 98 ALA A CA 1
AT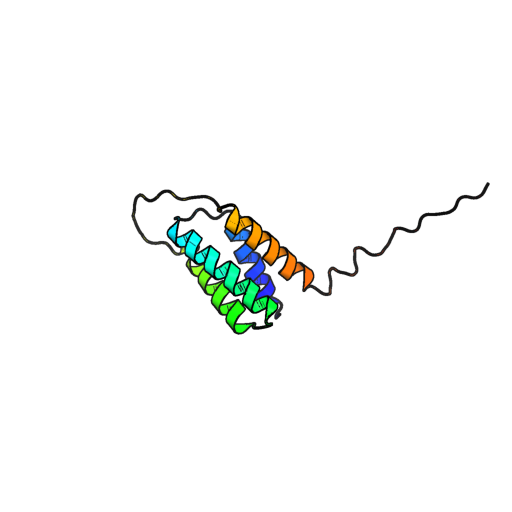OM 756 C C . ALA A 1 98 ? -16.638 21.044 6.901 1.00 48.53 98 ALA A C 1
ATOM 758 O O . ALA A 1 98 ? -17.359 22.037 6.946 1.00 48.53 98 ALA A O 1
ATOM 759 N N . ALA A 1 99 ? -15.826 20.820 5.859 1.00 49.22 99 ALA A N 1
ATOM 760 C CA . ALA A 1 99 ? -15.583 21.837 4.826 1.00 49.22 99 ALA A CA 1
ATOM 761 C C . ALA A 1 99 ? -16.519 21.768 3.601 1.00 49.22 99 ALA A C 1
ATOM 763 O O . ALA A 1 99 ? -16.590 22.732 2.847 1.00 49.22 99 ALA A O 1
ATOM 764 N N . SER A 1 100 ? -17.269 20.678 3.400 1.00 51.06 100 SER A N 1
ATOM 765 C CA . SER A 1 100 ? -18.129 20.510 2.205 1.00 51.06 100 SER A CA 1
ATOM 766 C C . SER A 1 100 ? -19.629 20.737 2.455 1.00 51.06 100 SER A C 1
ATOM 768 O O . SER A 1 100 ? -20.452 20.419 1.603 1.00 51.06 100 SER A O 1
ATOM 770 N N . GLY A 1 101 ? -20.005 21.278 3.621 1.00 48.38 101 GLY A N 1
ATOM 771 C CA . GLY A 1 101 ? -21.408 21.473 4.017 1.00 48.38 101 GLY A CA 1
ATOM 772 C C . GLY A 1 101 ? -21.919 22.919 4.040 1.00 48.38 101 GLY A C 1
ATOM 773 O O . GLY A 1 101 ? -23.087 23.123 4.357 1.00 48.38 101 GLY A O 1
ATOM 774 N N . ALA A 1 102 ? -21.091 23.921 3.733 1.00 54.31 102 ALA A N 1
ATOM 775 C CA . ALA A 1 102 ? -21.469 25.332 3.842 1.00 54.31 102 ALA A CA 1
ATOM 776 C C . ALA A 1 102 ? -21.219 26.082 2.526 1.00 54.31 102 ALA A C 1
ATOM 778 O O . ALA A 1 102 ? -20.160 26.667 2.338 1.00 54.31 102 ALA A O 1
ATOM 779 N N . ASP A 1 103 ? -22.170 25.982 1.597 1.00 48.41 103 ASP A N 1
ATOM 780 C CA . ASP A 1 103 ? -22.898 27.122 1.004 1.00 48.41 103 ASP A CA 1
ATOM 781 C C . ASP A 1 103 ? -23.592 26.659 -0.290 1.00 48.41 103 ASP A C 1
ATOM 783 O O . ASP A 1 103 ? -23.180 26.927 -1.415 1.00 48.41 103 ASP A O 1
ATOM 787 N N . ALA A 1 104 ? -24.655 25.875 -0.122 1.00 53.12 104 ALA A N 1
ATOM 788 C CA . ALA A 1 104 ? -25.681 25.701 -1.141 1.00 53.12 104 ALA A CA 1
ATOM 789 C C . ALA A 1 104 ? -27.005 26.143 -0.517 1.00 53.12 104 ALA A C 1
ATOM 791 O O . ALA A 1 104 ? -27.865 25.332 -0.182 1.00 53.12 104 ALA A O 1
ATOM 792 N N . ALA A 1 105 ? -27.119 27.450 -0.295 1.00 53.47 105 ALA A N 1
ATOM 793 C CA . ALA A 1 105 ? -28.361 28.109 0.078 1.00 53.47 105 ALA A CA 1
ATOM 794 C C . ALA A 1 105 ? -28.551 29.372 -0.777 1.00 53.47 105 ALA A C 1
ATOM 796 O O . ALA A 1 105 ? -28.659 30.483 -0.277 1.00 53.47 105 ALA A O 1
ATOM 797 N N . GLY A 1 106 ? -28.635 29.189 -2.098 1.00 50.50 106 GLY A N 1
ATOM 798 C CA . GLY A 1 106 ? -29.723 29.858 -2.814 1.00 50.50 106 GLY A CA 1
ATOM 799 C C . GLY A 1 106 ? -31.007 29.092 -2.476 1.00 50.50 106 GLY A C 1
ATOM 800 O O . GLY A 1 106 ? -30.940 27.863 -2.396 1.00 50.50 106 GLY A O 1
ATOM 801 N N . PRO A 1 107 ? -32.154 29.749 -2.247 1.00 63.84 107 PRO A N 1
ATOM 802 C CA . PRO A 1 107 ? -32.666 30.780 -3.147 1.00 63.84 107 PRO A CA 1
ATOM 803 C C . PRO A 1 107 ? -33.309 31.981 -2.422 1.00 63.84 107 PRO A C 1
ATOM 805 O O . PRO A 1 107 ? -33.553 31.933 -1.223 1.00 63.84 107 PRO A O 1
ATOM 808 N N . ASP A 1 108 ? -33.597 33.046 -3.172 1.00 46.62 108 ASP A N 1
ATOM 809 C CA . ASP A 1 108 ? -34.929 33.679 -3.279 1.00 46.62 108 ASP A CA 1
ATOM 810 C C . ASP A 1 108 ? -34.783 35.171 -3.621 1.00 46.62 108 ASP A C 1
ATOM 812 O O . ASP A 1 108 ? -34.285 35.986 -2.844 1.00 46.62 108 ASP A O 1
ATOM 816 N N . ALA A 1 109 ? -35.192 35.513 -4.841 1.00 55.75 109 ALA A N 1
ATOM 817 C CA . ALA A 1 109 ? -35.452 36.886 -5.239 1.00 55.75 109 ALA A CA 1
ATOM 818 C C . ALA A 1 109 ? -36.822 37.309 -4.696 1.00 55.75 109 ALA A C 1
ATOM 820 O O . ALA A 1 109 ? -37.765 36.523 -4.772 1.00 55.75 109 ALA A O 1
ATOM 821 N N . PRO A 1 110 ? -36.981 38.579 -4.302 1.00 60.97 110 PRO A N 1
ATOM 822 C CA . PRO A 1 110 ? -38.190 39.270 -4.745 1.00 60.97 110 PRO A CA 1
ATOM 823 C C . PRO A 1 110 ? -37.960 40.704 -5.256 1.00 60.97 110 PRO A C 1
ATOM 825 O O . PRO A 1 110 ? -37.227 41.483 -4.654 1.00 60.97 110 PRO A O 1
ATOM 828 N N . SER A 1 111 ? -38.655 40.958 -6.376 1.00 57.62 111 SER A N 1
ATOM 829 C CA . SER A 1 111 ? -39.212 42.187 -6.984 1.00 57.62 111 SER A CA 1
ATOM 830 C C . SER A 1 111 ? -38.552 43.550 -6.781 1.00 57.62 111 SER A C 1
ATOM 832 O O . SER A 1 111 ? -38.603 44.082 -5.652 1.00 57.62 111 SER A O 1
#

Foldseek 3Di:
DDPVLLVLLLVLLVVLQFFFAFPVLLVQLQVLLVQLVVCVVVVNVVSNSVSSVSNVCSTPVNDPDDDPGGGHGRDPSSVVSSVVNNVSSVVVPPVPVPPPPPDPDDDDDDD

Radius of gyration: 18.86 Å; chains: 1; bounding box: 62×52×32 Å